Protein AF-A0A2N1IIV6-F1 (afdb_monomer_lite)

pLDDT: mean 78.23, std 9.61, range [59.53, 89.62]

Secondary structure (DSSP, 8-state):
-HHHHHHHHHHHHHHTTHHHHHHHHHH-SPEEEEETTEEEEE-SS-EEE-B-TTSPBPBP-

Radius of gyration: 15.75 Å; chains: 1; bounding box: 53×17×27 Å

Foldseek 3Di:
DVVVVVVVVVVVVVCVPVVQQVVLVVVVFFDWDADPQFTWGHYNPDIDFDADPVRHTHGDD

Sequence (61 aa):
MRFIFLLVITLLIVGCGRLDRASAAWTGDLSEVCHDGVIYLQGTSGLTVKRLKNGSVATCS

Structure (mmCIF, N/CA/C/O backbone):
data_AF-A0A2N1IIV6-F1
#
_entry.id   AF-A0A2N1IIV6-F1
#
loop_
_atom_site.group_PDB
_atom_site.id
_atom_site.type_symbol
_atom_site.label_atom_id
_atom_site.label_alt_id
_atom_site.label_comp_id
_atom_site.label_asym_id
_atom_site.label_entity_id
_atom_site.label_seq_id
_atom_site.pdbx_PDB_ins_code
_atom_site.Cartn_x
_atom_site.Cartn_y
_atom_site.Cartn_z
_atom_site.occupancy
_atom_site.B_iso_or_equiv
_atom_site.auth_seq_id
_atom_site.auth_comp_id
_atom_site.auth_asym_id
_atom_site.auth_atom_id
_atom_site.pdbx_PDB_model_num
ATOM 1 N N . MET A 1 1 ? -36.327 -12.043 6.236 1.00 60.91 1 MET A N 1
ATOM 2 C CA . MET A 1 1 ? -35.532 -12.660 5.144 1.00 60.91 1 MET A CA 1
ATOM 3 C C . MET A 1 1 ? -34.857 -11.624 4.240 1.00 60.91 1 MET A C 1
ATOM 5 O O . MET A 1 1 ? -33.638 -11.660 4.169 1.00 60.91 1 MET A O 1
ATOM 9 N N . ARG A 1 2 ? -35.567 -10.646 3.642 1.00 75.25 2 ARG A N 1
ATOM 10 C CA . ARG A 1 2 ? -34.941 -9.565 2.830 1.00 75.25 2 ARG A CA 1
ATOM 11 C C . ARG A 1 2 ? -33.833 -8.782 3.553 1.00 75.25 2 ARG A C 1
ATOM 13 O O . ARG A 1 2 ? -32.788 -8.541 2.967 1.00 75.25 2 ARG A O 1
ATOM 20 N N . PHE A 1 3 ? -34.026 -8.450 4.831 1.00 80.25 3 PHE A N 1
ATOM 21 C CA . PHE A 1 3 ? -33.032 -7.696 5.607 1.00 80.25 3 PHE A CA 1
ATOM 22 C C . PHE A 1 3 ? -31.726 -8.454 5.873 1.00 80.25 3 PHE A C 1
ATOM 24 O O . PHE A 1 3 ? -30.664 -7.848 5.816 1.00 80.25 3 PHE A O 1
ATOM 31 N N . ILE A 1 4 ? -31.785 -9.768 6.108 1.00 86.88 4 ILE A N 1
ATOM 32 C CA . ILE A 1 4 ? -30.584 -10.592 6.340 1.00 86.88 4 ILE A CA 1
ATOM 33 C C . ILE A 1 4 ? -29.736 -10.636 5.067 1.00 86.88 4 ILE A C 1
ATOM 35 O O . ILE A 1 4 ? -28.523 -10.474 5.120 1.00 86.88 4 ILE A O 1
ATOM 39 N N . PHE A 1 5 ? -30.394 -10.777 3.916 1.00 86.06 5 PHE A N 1
ATOM 40 C CA . PHE A 1 5 ? -29.730 -10.798 2.617 1.00 86.06 5 PHE A CA 1
ATOM 41 C C . PHE A 1 5 ? -29.005 -9.477 2.317 1.00 86.06 5 PHE A C 1
ATOM 43 O O . PHE A 1 5 ? -27.864 -9.482 1.864 1.00 86.06 5 PHE A O 1
ATOM 50 N N . LEU A 1 6 ? -29.636 -8.344 2.643 1.00 86.44 6 LEU A N 1
ATOM 51 C CA . LEU A 1 6 ? -29.019 -7.021 2.516 1.00 86.44 6 LEU A CA 1
ATOM 52 C C . LEU A 1 6 ? -27.808 -6.854 3.445 1.00 86.44 6 LEU A C 1
ATOM 54 O O . LEU A 1 6 ? -26.805 -6.286 3.029 1.00 86.44 6 LEU A O 1
ATOM 58 N N . LEU A 1 7 ? -27.879 -7.385 4.668 1.00 85.62 7 LEU A N 1
ATOM 59 C CA . LEU A 1 7 ? -26.793 -7.330 5.653 1.00 85.62 7 LEU A CA 1
ATOM 60 C C . LEU A 1 7 ? -25.558 -8.124 5.200 1.00 85.62 7 LEU A C 1
ATOM 62 O O . LEU A 1 7 ? -24.428 -7.674 5.358 1.00 85.62 7 LEU A O 1
ATOM 66 N N . VAL A 1 8 ? -25.767 -9.294 4.594 1.00 84.75 8 VAL A N 1
ATOM 67 C CA . VAL A 1 8 ? -24.668 -10.115 4.063 1.00 84.75 8 VAL A CA 1
ATOM 68 C C . VAL A 1 8 ? -23.980 -9.411 2.892 1.00 84.75 8 VAL A C 1
ATOM 70 O O . VAL A 1 8 ? -22.754 -9.358 2.844 1.00 84.75 8 VAL A O 1
ATOM 73 N N . ILE A 1 9 ? -24.750 -8.813 1.980 1.00 85.00 9 ILE A N 1
ATOM 74 C CA . ILE A 1 9 ? -24.195 -8.091 0.827 1.00 85.00 9 ILE A CA 1
ATOM 75 C C . ILE A 1 9 ? -23.370 -6.879 1.281 1.00 85.00 9 ILE A C 1
ATOM 77 O O . ILE A 1 9 ? -22.270 -6.669 0.777 1.00 85.00 9 ILE A O 1
ATOM 81 N N . THR A 1 10 ? -23.846 -6.102 2.258 1.00 81.00 10 THR A N 1
ATOM 82 C CA . THR A 1 10 ? -23.093 -4.937 2.747 1.00 81.00 10 THR A CA 1
ATOM 83 C C . THR A 1 10 ? -21.803 -5.331 3.464 1.00 81.00 10 THR A C 1
ATOM 85 O O . THR A 1 10 ? -20.788 -4.662 3.272 1.00 81.00 10 THR A O 1
ATOM 88 N N . LE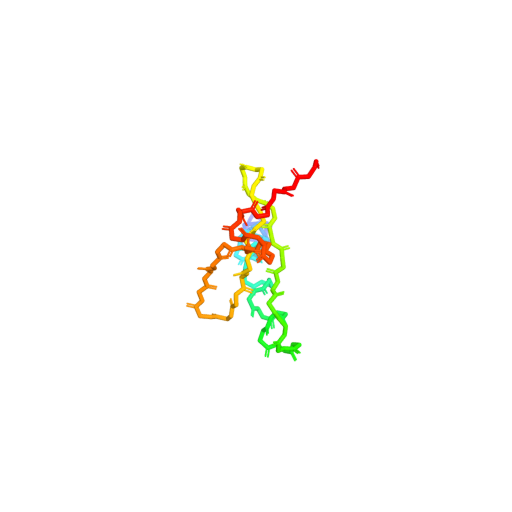U A 1 11 ? -21.787 -6.437 4.218 1.00 78.50 11 LEU A N 1
ATOM 89 C CA . LEU A 1 11 ? -20.555 -6.960 4.822 1.00 78.50 11 LEU A CA 1
ATOM 90 C C . LEU A 1 11 ? -19.517 -7.391 3.779 1.00 78.50 11 LEU A C 1
ATOM 92 O O . LEU A 1 11 ? -18.329 -7.127 3.962 1.00 78.50 11 LEU A O 1
ATOM 96 N N . LEU A 1 12 ? -19.952 -8.015 2.681 1.00 76.69 12 LEU A N 1
ATOM 97 C CA . LEU A 1 12 ? -19.050 -8.447 1.610 1.00 76.69 12 LEU A CA 1
ATOM 98 C C . LEU A 1 12 ? -18.389 -7.253 0.902 1.00 76.69 12 LEU A C 1
ATOM 100 O O . LEU A 1 12 ? -17.203 -7.311 0.592 1.00 76.69 12 LEU A O 1
ATOM 104 N N . ILE A 1 13 ? -19.117 -6.147 0.709 1.00 73.12 13 ILE A N 1
ATOM 105 C CA . ILE A 1 13 ? -18.593 -4.952 0.025 1.00 73.12 13 ILE A CA 1
ATOM 106 C C . ILE A 1 13 ? -17.615 -4.170 0.920 1.00 73.12 13 ILE A C 1
ATOM 108 O O . ILE A 1 13 ? -16.608 -3.663 0.431 1.00 73.12 13 ILE A O 1
ATOM 112 N N . VAL A 1 14 ? -17.862 -4.092 2.235 1.00 71.62 14 VAL A N 1
ATOM 113 C CA . VAL A 1 14 ? -16.944 -3.418 3.181 1.00 71.62 14 VAL A CA 1
ATOM 114 C C . VAL A 1 14 ? -15.641 -4.211 3.379 1.00 71.62 14 VAL A C 1
ATOM 116 O O . VAL A 1 14 ? -14.625 -3.632 3.762 1.00 71.62 14 VAL A O 1
ATOM 119 N N . GLY A 1 15 ? -15.640 -5.518 3.097 1.00 64.38 15 GLY A N 1
ATOM 120 C CA . GLY A 1 15 ? -14.466 -6.385 3.230 1.00 64.38 15 GLY A CA 1
ATOM 121 C C . GLY A 1 15 ? -13.357 -6.128 2.203 1.00 64.38 15 GLY A C 1
ATOM 122 O O . GLY A 1 15 ? -12.181 -6.286 2.540 1.00 64.38 15 GLY A O 1
ATOM 123 N N . CYS A 1 16 ? -13.697 -5.687 0.986 1.00 64.56 16 CYS A N 1
ATOM 124 C CA . CYS A 1 16 ? -12.713 -5.395 -0.058 1.00 64.56 16 CYS A CA 1
ATOM 125 C C . CYS A 1 16 ? -11.769 -4.262 0.385 1.00 64.56 16 CYS A C 1
ATOM 127 O O . CYS A 1 16 ? -12.182 -3.120 0.579 1.00 64.56 16 CYS A O 1
ATOM 129 N N . GLY A 1 17 ? -10.489 -4.580 0.591 1.00 63.12 17 GLY A N 1
ATOM 130 C CA . GLY A 1 17 ? -9.440 -3.629 0.969 1.00 63.12 17 GLY A CA 1
ATOM 131 C C . GLY A 1 17 ? -9.305 -3.337 2.470 1.00 63.12 17 GLY A C 1
ATOM 132 O O . GLY A 1 17 ? -8.223 -2.950 2.913 1.00 63.12 17 GLY A O 1
ATOM 133 N N . ARG A 1 18 ? -10.346 -3.548 3.293 1.00 67.88 18 ARG A N 1
ATOM 134 C CA . ARG A 1 18 ? -10.216 -3.516 4.770 1.00 67.88 18 ARG A CA 1
ATOM 135 C C . ARG A 1 18 ? -9.395 -4.702 5.268 1.00 67.88 18 ARG A C 1
ATOM 137 O O . ARG A 1 18 ? -8.591 -4.525 6.179 1.00 67.88 18 ARG A O 1
ATOM 144 N N . LEU A 1 19 ? -9.581 -5.871 4.655 1.00 67.31 19 LEU A N 1
ATOM 145 C CA . LEU A 1 19 ? -8.817 -7.076 4.970 1.00 67.31 19 LEU A CA 1
ATOM 146 C C . LEU A 1 19 ? -7.341 -6.922 4.596 1.00 67.31 19 LEU A C 1
ATOM 148 O O . LEU A 1 19 ? -6.498 -7.229 5.426 1.00 67.31 19 LEU A O 1
ATOM 152 N N . ASP A 1 20 ? -7.028 -6.348 3.432 1.00 66.44 20 ASP A N 1
ATOM 153 C CA . ASP A 1 20 ? -5.645 -6.076 3.008 1.00 66.44 20 ASP A CA 1
ATOM 154 C C . ASP A 1 20 ? -4.914 -5.090 3.928 1.00 66.44 20 ASP A C 1
ATOM 156 O O . ASP A 1 20 ? -3.727 -5.232 4.205 1.00 66.44 20 ASP A O 1
ATOM 160 N N . ARG A 1 21 ? -5.624 -4.082 4.450 1.00 67.88 21 ARG A N 1
ATOM 161 C CA . ARG A 1 21 ? -5.052 -3.152 5.439 1.00 67.88 21 ARG A CA 1
ATOM 162 C C . ARG A 1 21 ? -4.890 -3.796 6.811 1.00 67.88 21 ARG A C 1
ATOM 164 O O . ARG A 1 21 ? -3.937 -3.481 7.517 1.00 67.88 21 ARG A O 1
ATOM 171 N N . ALA A 1 22 ? -5.826 -4.660 7.203 1.00 66.31 22 ALA A N 1
ATOM 172 C CA . ALA A 1 22 ? -5.762 -5.381 8.467 1.00 66.31 22 ALA A CA 1
ATOM 173 C C . ALA A 1 22 ? -4.641 -6.428 8.459 1.00 66.31 22 ALA A C 1
ATOM 175 O O . ALA A 1 22 ? -3.905 -6.517 9.436 1.00 66.31 22 ALA A O 1
ATOM 176 N N . SER A 1 23 ? -4.462 -7.162 7.358 1.00 65.19 23 SER A N 1
ATOM 177 C CA . SER A 1 23 ? -3.354 -8.105 7.202 1.00 65.19 23 SER A CA 1
ATOM 178 C C . SER A 1 23 ? -2.013 -7.376 7.223 1.00 65.19 23 SER A C 1
ATOM 180 O O . SER A 1 23 ? -1.164 -7.749 8.023 1.00 65.19 23 SER A O 1
ATOM 182 N N . ALA A 1 24 ? -1.868 -6.272 6.481 1.00 64.12 24 ALA A N 1
ATOM 183 C CA . ALA A 1 24 ? -0.661 -5.443 6.517 1.00 64.12 24 ALA A CA 1
ATOM 184 C C . ALA A 1 24 ? -0.364 -4.867 7.919 1.00 64.12 24 ALA A C 1
ATOM 186 O O . ALA A 1 24 ? 0.793 -4.700 8.301 1.00 64.12 24 ALA A O 1
ATOM 187 N N . ALA A 1 25 ? -1.398 -4.583 8.723 1.00 61.50 25 ALA A N 1
ATOM 188 C CA . ALA A 1 25 ? -1.230 -4.130 10.108 1.00 61.50 25 ALA A CA 1
ATOM 189 C C . ALA A 1 25 ? -0.742 -5.229 11.052 1.00 61.50 25 ALA A C 1
ATOM 191 O O . ALA A 1 25 ? -0.054 -4.932 12.025 1.00 61.50 25 ALA A O 1
ATOM 192 N N . TRP A 1 26 ? -1.126 -6.475 10.783 1.00 59.53 26 TRP A N 1
ATOM 193 C CA . TRP A 1 26 ? -0.807 -7.624 11.625 1.00 59.53 26 TRP A CA 1
ATOM 194 C C . TRP A 1 26 ? 0.528 -8.270 11.266 1.00 59.53 26 TRP A C 1
ATOM 196 O O . TRP A 1 26 ? 1.239 -8.713 12.163 1.00 59.53 26 TRP A O 1
ATOM 206 N N . THR A 1 27 ? 0.882 -8.326 9.981 1.00 66.12 27 THR A N 1
ATOM 207 C CA . THR A 1 27 ? 2.158 -8.897 9.527 1.00 66.12 27 THR A CA 1
ATOM 208 C C . THR A 1 27 ? 3.305 -7.895 9.615 1.00 66.12 27 THR A C 1
ATOM 210 O O . THR A 1 27 ? 4.457 -8.299 9.714 1.00 66.12 27 THR A O 1
ATOM 213 N N . GLY A 1 28 ? 3.006 -6.590 9.593 1.00 60.19 28 GLY A N 1
ATOM 214 C CA . GLY A 1 28 ? 4.019 -5.539 9.463 1.00 60.19 28 GLY A 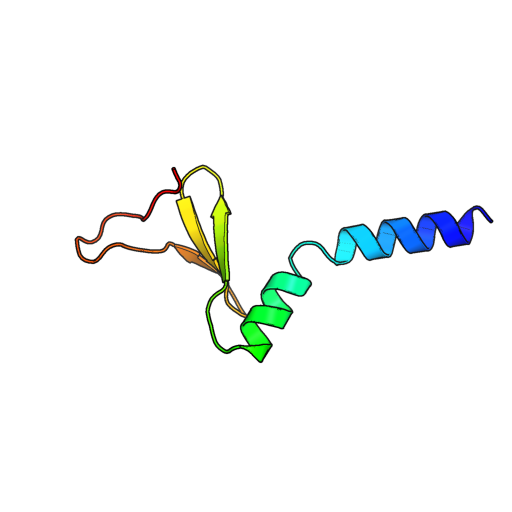CA 1
ATOM 215 C C . GLY A 1 28 ? 4.591 -5.420 8.046 1.00 60.19 28 GLY A C 1
ATOM 216 O O . GLY A 1 28 ? 5.389 -4.519 7.786 1.00 60.19 28 GLY A O 1
ATOM 217 N N . ASP A 1 29 ? 4.152 -6.287 7.131 1.00 66.56 29 ASP A N 1
ATOM 218 C CA . ASP A 1 29 ? 4.536 -6.291 5.727 1.00 66.56 29 ASP A CA 1
ATOM 219 C C . ASP A 1 29 ? 3.550 -5.475 4.886 1.00 66.56 29 ASP A C 1
ATOM 221 O O . ASP A 1 29 ? 2.339 -5.459 5.118 1.00 66.56 29 ASP A O 1
ATOM 225 N N . LEU A 1 30 ? 4.079 -4.795 3.871 1.00 73.31 30 LEU A N 1
ATOM 226 C CA . LEU A 1 30 ? 3.275 -4.108 2.865 1.00 73.31 30 LEU A CA 1
ATOM 227 C C . LEU A 1 30 ? 2.566 -5.152 1.991 1.00 73.31 30 LEU A C 1
ATOM 229 O O . LEU A 1 30 ? 3.214 -6.052 1.461 1.00 73.31 30 LEU A O 1
ATOM 233 N N . SER A 1 31 ? 1.255 -5.011 1.796 1.00 77.94 31 SER A N 1
ATOM 234 C CA . SER A 1 31 ? 0.506 -5.863 0.867 1.00 77.94 31 SER A CA 1
ATOM 235 C C . SER A 1 31 ? 0.790 -5.435 -0.574 1.00 77.94 31 SER A C 1
ATOM 237 O O . SER A 1 31 ? 0.650 -4.258 -0.909 1.00 77.94 31 SER A O 1
ATOM 239 N N . GLU A 1 32 ? 1.205 -6.365 -1.434 1.00 84.50 32 GLU A N 1
ATOM 240 C CA . GLU A 1 32 ? 1.418 -6.097 -2.858 1.00 84.50 32 GLU A CA 1
ATOM 241 C C . GLU A 1 32 ? 0.110 -6.248 -3.634 1.00 84.50 32 GLU A C 1
ATOM 243 O O . GLU A 1 32 ? -0.482 -7.323 -3.687 1.00 84.50 32 GLU A O 1
ATOM 248 N N . VAL A 1 33 ? -0.325 -5.163 -4.270 1.00 83.69 33 VAL A N 1
ATOM 249 C CA . VAL A 1 33 ? -1.556 -5.102 -5.055 1.00 83.69 33 VAL A CA 1
ATOM 250 C C . VAL A 1 33 ? -1.212 -4.694 -6.481 1.00 83.69 33 VAL A C 1
ATOM 252 O O . VAL A 1 33 ? -0.620 -3.641 -6.707 1.00 83.69 33 VAL A O 1
ATOM 255 N N . CYS A 1 34 ? -1.599 -5.515 -7.455 1.00 85.06 34 CYS A N 1
ATOM 256 C CA . CYS A 1 34 ? -1.530 -5.142 -8.863 1.00 85.06 34 CYS A CA 1
ATOM 257 C C . CYS A 1 34 ? -2.752 -4.295 -9.237 1.00 85.06 34 CYS A C 1
ATOM 259 O O . CYS A 1 34 ? -3.889 -4.743 -9.082 1.00 85.06 34 CYS A O 1
ATOM 261 N N . HIS A 1 35 ? -2.521 -3.090 -9.749 1.00 84.00 35 HIS A N 1
ATOM 262 C CA . HIS A 1 35 ? -3.565 -2.223 -10.286 1.00 84.00 35 HIS A CA 1
ATOM 263 C C . HIS A 1 35 ? -3.059 -1.553 -11.564 1.00 84.00 35 HIS A C 1
ATOM 265 O O . HIS A 1 35 ? -1.948 -1.029 -11.581 1.00 84.00 35 HIS A O 1
ATOM 271 N N . ASP A 1 36 ? -3.836 -1.626 -12.645 1.00 85.88 36 ASP A N 1
ATOM 272 C CA . ASP A 1 36 ? -3.494 -1.059 -13.960 1.00 85.88 36 ASP A CA 1
ATOM 273 C C . ASP A 1 36 ? -2.087 -1.431 -14.473 1.00 85.88 36 ASP A C 1
ATOM 275 O O . ASP A 1 36 ? -1.376 -0.624 -15.071 1.00 85.88 36 ASP A O 1
ATOM 279 N N . GLY A 1 37 ? -1.656 -2.673 -14.220 1.00 85.56 37 GLY A N 1
ATOM 280 C CA . GLY A 1 37 ? -0.342 -3.169 -14.642 1.00 85.56 37 GLY A CA 1
ATOM 281 C C . GLY A 1 37 ? 0.825 -2.696 -13.770 1.00 85.56 37 GLY A C 1
ATOM 282 O O . GLY A 1 37 ? 1.971 -3.015 -14.077 1.00 85.56 37 GLY A O 1
ATOM 283 N N . VAL A 1 38 ? 0.566 -1.989 -12.666 1.00 88.62 38 VAL A N 1
ATOM 284 C CA . VAL A 1 38 ? 1.571 -1.506 -11.711 1.00 88.62 38 VAL A CA 1
ATOM 285 C C . VAL A 1 38 ? 1.406 -2.190 -10.355 1.00 88.62 38 VAL A C 1
ATOM 287 O O . VAL A 1 38 ? 0.295 -2.363 -9.856 1.00 88.62 38 VAL A O 1
ATOM 290 N N . ILE A 1 39 ? 2.527 -2.566 -9.735 1.00 89.12 39 ILE A N 1
ATOM 291 C CA . ILE A 1 39 ? 2.542 -3.108 -8.377 1.00 89.12 39 ILE A CA 1
ATOM 292 C C . ILE A 1 39 ? 2.581 -1.954 -7.378 1.00 89.12 39 ILE A C 1
ATOM 294 O O . ILE A 1 39 ? 3.530 -1.166 -7.319 1.00 89.12 39 ILE A O 1
ATOM 298 N N . TYR A 1 40 ? 1.559 -1.905 -6.539 1.00 86.69 40 TYR A N 1
ATOM 299 C CA . TYR A 1 40 ? 1.451 -1.008 -5.409 1.00 86.69 40 TYR A CA 1
ATOM 300 C C . TYR A 1 40 ? 1.706 -1.759 -4.109 1.00 86.69 40 TYR A C 1
ATOM 302 O O . TYR A 1 40 ? 1.307 -2.902 -3.934 1.00 86.69 40 TYR A O 1
ATOM 310 N N . LEU A 1 41 ? 2.374 -1.088 -3.186 1.00 86.19 41 LEU A N 1
ATOM 311 C CA . LEU A 1 41 ? 2.609 -1.525 -1.824 1.00 86.19 41 LEU A CA 1
ATOM 312 C C . LEU A 1 41 ? 1.609 -0.797 -0.932 1.00 86.19 41 LEU A C 1
ATOM 314 O O . LEU A 1 41 ? 1.716 0.413 -0.712 1.00 86.19 41 LEU A O 1
ATOM 318 N N . GLN A 1 42 ? 0.618 -1.532 -0.452 1.00 81.38 42 GLN A N 1
ATOM 319 C CA . GLN A 1 42 ? -0.418 -1.040 0.434 1.00 81.38 42 GLN A CA 1
ATOM 320 C C . GLN A 1 42 ? -0.039 -1.318 1.888 1.00 81.38 42 GLN A C 1
ATOM 322 O O . GLN A 1 42 ? 0.059 -2.463 2.320 1.00 81.38 42 GLN A O 1
ATOM 327 N N . GLY A 1 43 ? 0.165 -0.246 2.647 1.00 79.12 43 GLY A N 1
ATOM 328 C CA . GLY A 1 43 ? 0.343 -0.300 4.091 1.00 79.12 43 GLY A CA 1
ATOM 329 C C . GLY A 1 43 ? -0.964 -0.054 4.840 1.00 79.12 43 GLY A C 1
ATOM 330 O O . GLY A 1 43 ? -2.052 0.045 4.270 1.00 79.12 43 GLY A O 1
ATOM 331 N N . THR A 1 44 ? -0.845 0.108 6.153 1.00 73.88 44 THR A N 1
ATOM 332 C CA . THR A 1 44 ? -1.981 0.367 7.049 1.00 73.88 44 THR A CA 1
ATOM 333 C C . THR A 1 44 ? -2.579 1.763 6.879 1.00 73.88 44 THR A C 1
ATOM 335 O O . THR A 1 44 ? -3.789 1.942 7.018 1.00 73.88 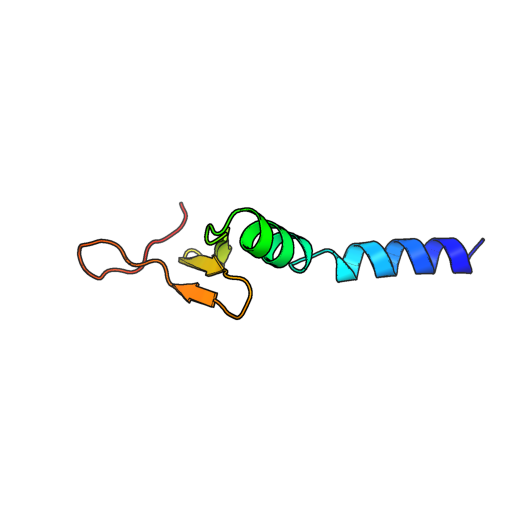44 THR A O 1
ATOM 338 N N . SER A 1 45 ? -1.738 2.749 6.558 1.00 73.88 45 SER A N 1
ATOM 339 C CA . SER A 1 45 ? -2.078 4.175 6.500 1.00 73.88 45 SER A CA 1
ATOM 340 C C . SER A 1 45 ? -2.038 4.775 5.093 1.00 73.88 45 SER A C 1
ATOM 342 O O . SER A 1 45 ? -2.406 5.934 4.915 1.00 73.88 45 SER A O 1
ATOM 344 N N . GLY A 1 46 ? -1.612 4.015 4.084 1.00 76.38 46 GLY A N 1
ATOM 345 C CA . GLY A 1 46 ? -1.408 4.554 2.746 1.00 76.38 46 GLY A CA 1
ATOM 346 C C . GLY A 1 46 ? -0.939 3.521 1.735 1.00 76.38 46 GLY A C 1
ATOM 347 O O . GLY A 1 46 ? -0.904 2.322 2.007 1.00 76.38 46 GLY A O 1
ATOM 348 N N . LEU A 1 47 ? -0.600 4.009 0.548 1.00 84.25 47 LEU A N 1
ATOM 349 C CA . LEU A 1 47 ? -0.240 3.194 -0.601 1.00 84.25 47 LEU A CA 1
ATOM 350 C C . LEU A 1 47 ? 0.886 3.890 -1.370 1.00 84.25 47 LEU A C 1
ATOM 352 O O . LEU A 1 47 ? 0.883 5.112 -1.509 1.00 84.25 47 LEU A O 1
ATOM 356 N N . THR A 1 48 ? 1.868 3.123 -1.835 1.00 87.56 48 THR A N 1
ATOM 357 C CA . THR A 1 48 ? 3.003 3.634 -2.614 1.00 87.56 48 THR A CA 1
ATOM 358 C C . THR A 1 48 ? 3.315 2.707 -3.778 1.00 87.56 48 THR A C 1
ATOM 360 O O . THR A 1 48 ? 2.976 1.530 -3.748 1.00 87.56 48 THR A O 1
ATOM 363 N N . VAL A 1 49 ? 3.953 3.220 -4.824 1.00 88.94 49 VAL A N 1
ATOM 364 C CA . VAL A 1 49 ? 4.337 2.414 -5.987 1.00 88.94 49 VAL A CA 1
ATOM 365 C C . VAL A 1 49 ? 5.600 1.621 -5.661 1.00 88.94 49 VAL A C 1
ATOM 367 O O . VAL A 1 49 ? 6.585 2.190 -5.180 1.00 88.94 49 VAL A O 1
ATOM 370 N N . LYS A 1 50 ? 5.612 0.321 -5.967 1.00 88.00 50 LYS A N 1
ATOM 371 C CA . LYS A 1 50 ? 6.827 -0.490 -5.867 1.00 88.00 50 LYS A CA 1
ATOM 372 C C . LYS A 1 50 ? 7.816 -0.039 -6.943 1.00 88.00 50 LYS A C 1
ATOM 374 O O . LYS A 1 50 ? 7.501 -0.037 -8.130 1.00 88.00 50 LYS A O 1
ATOM 379 N N . ARG A 1 51 ? 9.027 0.344 -6.534 1.00 89.31 51 ARG A N 1
ATOM 380 C CA . ARG A 1 51 ? 10.136 0.669 -7.444 1.00 89.31 51 ARG A CA 1
ATOM 381 C C . ARG A 1 51 ? 11.167 -0.452 -7.456 1.00 89.31 51 ARG A C 1
ATOM 383 O O . ARG A 1 51 ? 11.518 -0.991 -6.409 1.00 89.31 51 ARG A O 1
ATOM 390 N N . LEU A 1 52 ? 11.674 -0.774 -8.640 1.00 87.06 52 LEU A N 1
ATOM 391 C CA . LEU A 1 52 ? 12.853 -1.613 -8.807 1.00 87.06 52 LEU A CA 1
ATOM 392 C C . LEU A 1 52 ? 14.115 -0.843 -8.390 1.00 87.06 52 LEU A C 1
ATOM 394 O O . LEU A 1 52 ? 14.139 0.387 -8.351 1.00 87.06 52 LEU A O 1
ATOM 398 N N . LYS 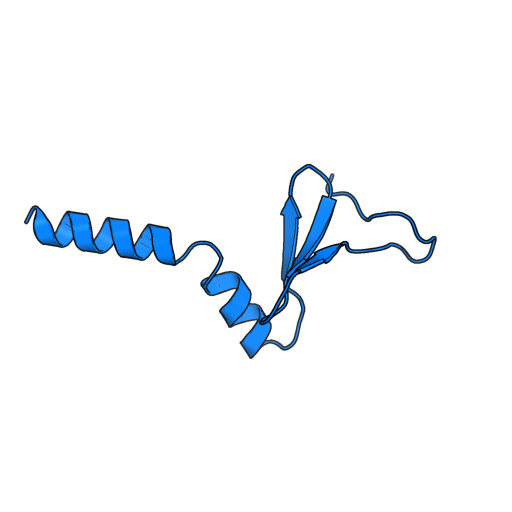A 1 53 ? 15.207 -1.572 -8.134 1.00 88.19 53 LYS A N 1
ATOM 399 C CA . LYS A 1 53 ? 16.506 -0.977 -7.762 1.00 88.19 53 LYS A CA 1
ATOM 400 C C . LYS A 1 53 ? 17.067 -0.012 -8.814 1.00 88.19 53 LYS A C 1
ATOM 402 O O . LYS A 1 53 ? 17.850 0.862 -8.472 1.00 88.19 53 LYS A O 1
ATOM 407 N N . ASN A 1 54 ? 16.662 -0.158 -10.073 1.00 87.44 54 ASN A N 1
ATOM 408 C CA . ASN A 1 54 ? 17.034 0.734 -11.174 1.00 87.44 54 ASN A CA 1
ATOM 409 C C . ASN A 1 54 ? 16.192 2.029 -11.230 1.00 87.44 54 ASN A C 1
ATOM 411 O O . ASN A 1 54 ? 16.382 2.834 -12.135 1.00 87.44 54 ASN A O 1
ATOM 415 N N . GLY A 1 55 ? 15.251 2.225 -10.300 1.00 84.88 55 GLY A N 1
ATOM 416 C CA . GLY A 1 55 ? 14.369 3.392 -10.241 1.00 84.88 55 GLY A CA 1
ATOM 417 C C . GLY A 1 55 ? 13.085 3.276 -11.069 1.00 84.88 55 GLY A C 1
ATOM 418 O O . GLY A 1 55 ? 12.195 4.113 -10.909 1.00 84.88 55 GLY A O 1
ATOM 419 N N . SER A 1 56 ? 12.942 2.243 -11.904 1.00 87.88 56 SER A N 1
ATOM 420 C CA . SER A 1 56 ? 11.723 1.991 -12.681 1.00 87.88 56 SER A CA 1
ATOM 421 C C . SER A 1 56 ? 10.574 1.499 -11.795 1.00 87.88 56 SER A C 1
ATOM 423 O O . SER A 1 56 ? 10.788 0.912 -10.733 1.00 87.88 56 SER A O 1
ATOM 425 N N . VAL A 1 57 ? 9.339 1.729 -12.237 1.00 89.12 57 VAL A N 1
ATOM 426 C CA . V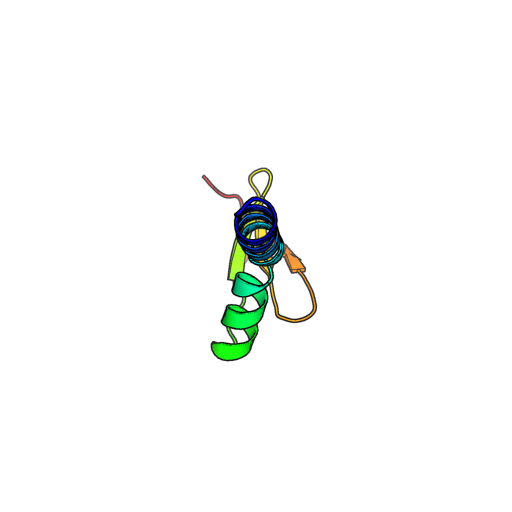AL A 1 57 ? 8.128 1.216 -11.580 1.00 89.12 57 VAL A CA 1
ATOM 427 C C . VAL A 1 57 ? 8.008 -0.287 -11.818 1.00 89.12 57 VAL A C 1
ATOM 429 O O . VAL A 1 57 ? 8.193 -0.750 -12.941 1.00 89.12 57 VAL A O 1
ATOM 432 N N . ALA A 1 58 ? 7.716 -1.048 -10.763 1.00 89.62 58 ALA A N 1
ATOM 433 C CA . ALA A 1 58 ? 7.463 -2.475 -10.881 1.00 89.62 58 ALA A CA 1
ATOM 434 C C . AL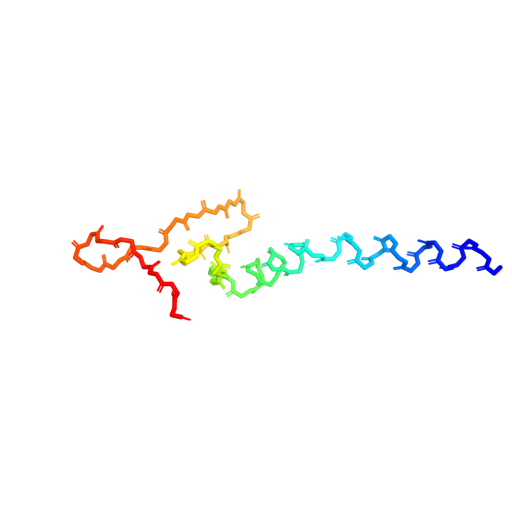A A 1 58 ? 6.076 -2.708 -11.474 1.00 89.62 58 ALA A C 1
ATOM 436 O O . ALA A 1 58 ? 5.077 -2.209 -10.956 1.00 89.62 58 ALA A O 1
ATOM 437 N N . THR A 1 59 ? 6.036 -3.463 -12.563 1.00 89.38 59 THR A N 1
ATOM 438 C CA . THR A 1 59 ? 4.813 -3.818 -13.275 1.00 89.38 59 THR A CA 1
ATOM 439 C C . THR A 1 59 ? 4.395 -5.241 -12.941 1.00 89.38 59 THR A C 1
ATOM 441 O O . THR A 1 59 ? 5.243 -6.096 -12.682 1.00 89.38 59 THR A O 1
ATOM 444 N N . CYS A 1 60 ? 3.094 -5.502 -12.953 1.00 84.00 60 CYS A N 1
ATOM 445 C CA . CYS A 1 60 ? 2.565 -6.862 -12.919 1.00 84.00 60 CYS A CA 1
ATOM 446 C C . CYS A 1 60 ? 2.497 -7.429 -14.345 1.00 84.00 60 CYS A C 1
ATOM 448 O O . CYS A 1 60 ? 2.272 -6.681 -15.296 1.00 84.00 60 CYS A O 1
ATOM 450 N N . SER A 1 61 ? 2.761 -8.733 -14.471 1.00 68.00 61 SER A N 1
ATOM 451 C CA . SER A 1 61 ? 2.766 -9.494 -15.730 1.00 68.00 61 SER A CA 1
ATOM 452 C C . SER A 1 61 ? 1.385 -9.996 -16.113 1.00 68.00 61 SER A C 1
ATOM 454 O O . SER A 1 61 ? 0.727 -10.534 -15.191 1.00 68.00 61 SER A O 1
#